Protein AF-A0A7L4PQ26-F1 (afdb_monomer_lite)

Foldseek 3Di:
DPPDDPPPPPDLALVVLLVQLVVLVCVQCVQVVDPPRDHDPPVVSVVSNVSSVVSNVSSVVSHVVD

Radius of gyration: 14.77 Å; chains: 1; bounding box: 44×18×38 Å

Sequence (66 aa):
MMREPCCLFPVRSGIPAIGLGLFLLLACAVPYFVEGLPPLPLPVFGVFLSFGLLLIAAGLKKNWHR

pLDDT: mean 75.13, std 15.73, range [36.06, 90.75]

Secondary structure (DSSP, 8-state):
-------SS--SSSHHHHHHHHHHHHHHHHHHHSTTSPPPPHHHHHHHHHHHHHHHHHHHHHHHT-

Structure (mmCIF, 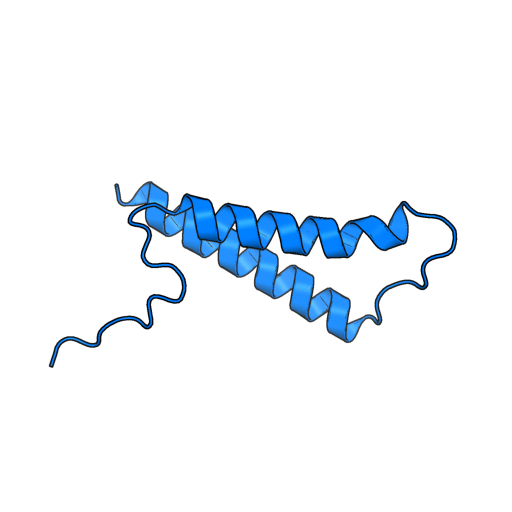N/CA/C/O backbone):
data_AF-A0A7L4PQ26-F1
#
_entry.id   AF-A0A7L4PQ26-F1
#
loop_
_atom_site.group_PDB
_atom_site.id
_atom_site.type_symbol
_atom_site.label_atom_id
_atom_site.label_alt_id
_atom_site.label_comp_id
_atom_site.label_asym_id
_atom_site.label_entity_id
_atom_site.label_seq_id
_atom_site.pdbx_PDB_ins_code
_atom_site.Cartn_x
_atom_site.Cartn_y
_atom_site.Cartn_z
_atom_site.occupancy
_atom_site.B_iso_or_equiv
_atom_site.auth_seq_id
_atom_site.auth_comp_id
_atom_site.auth_asym_id
_atom_site.auth_atom_id
_atom_site.pdbx_PDB_model_num
ATOM 1 N N . MET A 1 1 ? -31.079 -6.528 18.227 1.00 36.06 1 MET A N 1
ATOM 2 C CA . MET A 1 1 ? -30.126 -6.998 17.198 1.00 36.06 1 MET A CA 1
ATOM 3 C C . MET A 1 1 ? -28.948 -6.037 17.151 1.00 36.06 1 MET A C 1
ATOM 5 O O . MET A 1 1 ? -29.031 -4.999 16.506 1.00 36.06 1 MET A O 1
ATOM 9 N N . MET A 1 2 ? -27.893 -6.323 17.914 1.00 37.38 2 MET A N 1
ATOM 10 C CA . MET A 1 2 ? -26.640 -5.572 17.831 1.00 37.38 2 MET A CA 1
ATOM 11 C C . MET A 1 2 ? -25.911 -6.063 16.579 1.00 37.38 2 MET A C 1
ATOM 13 O O . MET A 1 2 ? -25.591 -7.241 16.486 1.00 37.38 2 MET A O 1
ATOM 17 N N . ARG A 1 3 ? -25.733 -5.186 15.585 1.00 44.81 3 ARG A N 1
ATOM 18 C CA . ARG A 1 3 ? -24.890 -5.470 14.420 1.00 44.81 3 ARG A CA 1
ATOM 19 C C . ARG A 1 3 ? -23.464 -5.647 14.930 1.00 44.81 3 ARG A C 1
ATOM 21 O O . ARG A 1 3 ? -22.838 -4.662 15.312 1.00 44.81 3 ARG A O 1
ATOM 28 N N . GLU A 1 4 ? -22.976 -6.881 14.963 1.00 45.22 4 GLU A N 1
ATOM 29 C CA . GLU A 1 4 ? -21.549 -7.146 15.099 1.00 45.22 4 GLU A CA 1
ATOM 30 C C . GLU A 1 4 ? -20.843 -6.454 13.924 1.00 45.22 4 GLU A C 1
ATOM 32 O O . GLU A 1 4 ? -21.139 -6.768 12.767 1.00 45.22 4 GLU A O 1
ATOM 37 N N . PRO A 1 5 ? -19.963 -5.466 14.161 1.00 51.31 5 PRO A N 1
ATOM 38 C CA . PRO A 1 5 ? -19.124 -4.980 13.084 1.00 51.31 5 PRO A CA 1
ATOM 39 C C . PRO A 1 5 ? -18.214 -6.145 12.704 1.00 51.31 5 PRO A C 1
ATOM 41 O O . PRO A 1 5 ? -17.550 -6.698 13.576 1.00 51.31 5 PRO A O 1
ATOM 44 N N . CYS A 1 6 ? -18.206 -6.541 11.429 1.00 46.34 6 CYS A N 1
ATOM 45 C CA . CYS A 1 6 ? -17.272 -7.525 10.891 1.00 46.34 6 CYS A CA 1
ATOM 46 C C . CYS A 1 6 ? -15.839 -7.124 11.281 1.00 46.34 6 CYS A C 1
ATOM 48 O O . CYS A 1 6 ? -15.209 -6.280 10.642 1.00 46.34 6 CYS A O 1
ATOM 50 N N . CYS A 1 7 ? -15.348 -7.690 12.382 1.00 51.72 7 CYS A N 1
ATOM 51 C CA . CYS A 1 7 ? -14.041 -7.417 12.954 1.00 51.72 7 CYS A CA 1
ATOM 52 C C . CYS A 1 7 ? -12.991 -8.168 12.137 1.00 51.72 7 CYS A C 1
ATOM 54 O O . CYS A 1 7 ? -12.437 -9.162 12.591 1.00 51.72 7 CYS A O 1
ATOM 56 N N . LEU A 1 8 ? -12.684 -7.663 10.939 1.00 54.22 8 LEU A N 1
ATOM 57 C CA . LEU A 1 8 ? -11.543 -8.120 10.135 1.00 54.22 8 LEU A CA 1
ATOM 58 C C . LEU A 1 8 ? -10.208 -8.003 10.905 1.00 54.22 8 LEU A C 1
ATOM 60 O O . LEU A 1 8 ? -9.237 -8.659 10.555 1.00 54.22 8 LEU A O 1
ATOM 64 N N . PHE A 1 9 ? -10.183 -7.228 11.999 1.00 51.78 9 PHE A N 1
ATOM 65 C CA . PHE A 1 9 ? -9.102 -7.190 12.981 1.00 51.78 9 PHE A CA 1
ATOM 66 C C . PHE A 1 9 ? -9.681 -7.112 14.412 1.00 51.78 9 PHE A C 1
ATOM 68 O O . PHE A 1 9 ? -10.124 -6.033 14.825 1.00 51.78 9 PHE A O 1
ATOM 75 N N . PRO A 1 10 ? -9.686 -8.206 15.203 1.00 46.78 10 PRO A N 1
ATOM 76 C CA . PRO A 1 10 ? -10.247 -8.258 16.556 1.00 46.78 10 PRO A CA 1
ATOM 77 C C . PRO A 1 10 ? -9.263 -7.666 17.576 1.00 46.78 10 PRO A C 1
ATOM 79 O O . PRO A 1 10 ? -8.895 -8.280 18.571 1.00 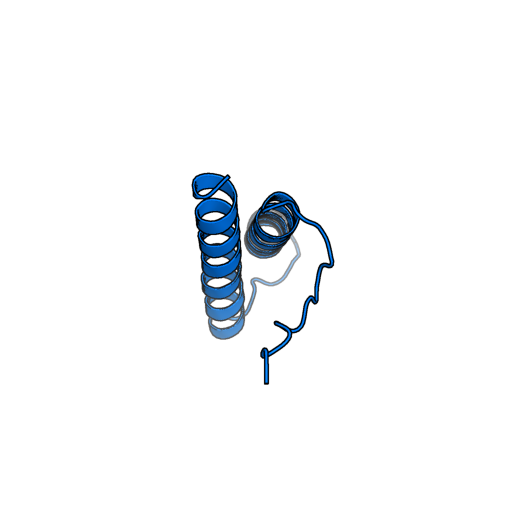46.78 10 PRO A O 1
ATOM 82 N N . VAL A 1 11 ? -8.782 -6.457 17.309 1.00 52.84 11 VAL A N 1
ATOM 83 C CA . VAL A 1 11 ? -7.822 -5.755 18.158 1.00 52.84 11 VAL A CA 1
ATOM 84 C C . VAL A 1 11 ? -8.470 -4.460 18.619 1.00 52.84 11 VAL A C 1
ATOM 86 O O . VAL A 1 11 ? -8.920 -3.618 17.836 1.00 52.84 11 VAL A O 1
ATOM 89 N N . ARG A 1 12 ? -8.527 -4.290 19.943 1.00 55.56 12 ARG A N 1
ATOM 90 C CA . ARG A 1 12 ? -9.123 -3.132 20.636 1.00 55.56 12 ARG A CA 1
ATOM 91 C C . ARG A 1 12 ? -8.397 -1.810 20.334 1.00 55.56 12 ARG A C 1
ATOM 93 O O . ARG A 1 12 ? -8.766 -0.773 20.874 1.00 55.56 12 ARG A O 1
ATOM 100 N N . SER A 1 13 ? -7.343 -1.852 19.527 1.00 57.44 13 SER A N 1
ATOM 101 C CA . SER A 1 13 ? -6.479 -0.736 19.169 1.00 57.44 13 SER A CA 1
ATOM 102 C C . SER A 1 13 ? -6.809 -0.222 17.760 1.00 57.44 13 SER A C 1
ATOM 104 O O . SER A 1 13 ? -7.179 -1.017 16.895 1.00 57.44 13 SER A O 1
ATOM 106 N N . GLY A 1 14 ? -6.725 1.093 17.523 1.00 60.44 14 GLY A N 1
ATOM 107 C CA . GLY A 1 14 ? -6.817 1.697 16.181 1.00 60.44 14 GLY A CA 1
ATOM 108 C C . GLY A 1 14 ? -5.536 1.535 15.353 1.00 60.44 14 GLY A C 1
ATOM 109 O O . GLY A 1 14 ? -5.555 1.681 14.135 1.00 60.44 14 GLY A O 1
ATOM 110 N N . ILE A 1 15 ? -4.444 1.140 16.009 1.00 68.69 15 ILE A N 1
ATOM 111 C CA . ILE A 1 15 ? -3.104 0.936 15.441 1.00 68.69 15 ILE A CA 1
ATOM 112 C C . ILE A 1 15 ? -3.046 -0.045 14.244 1.00 68.69 15 ILE A C 1
ATOM 114 O O . ILE A 1 15 ? -2.332 0.266 13.296 1.00 68.69 15 ILE A O 1
ATOM 118 N N . PRO A 1 16 ? -3.783 -1.176 14.195 1.00 74.88 16 PRO A N 1
ATOM 119 C CA . PRO A 1 16 ? -3.706 -2.110 13.067 1.00 74.88 16 PRO A CA 1
ATOM 120 C C . PRO A 1 16 ? -4.262 -1.511 11.773 1.00 74.88 16 PRO A C 1
ATOM 122 O O . PRO A 1 16 ? -3.714 -1.755 10.706 1.00 74.88 16 PRO A O 1
ATOM 125 N N . ALA A 1 17 ? -5.318 -0.692 11.860 1.00 79.38 17 ALA A N 1
ATOM 126 C CA . ALA A 1 17 ? -5.878 -0.006 10.696 1.00 79.38 17 ALA A CA 1
ATOM 127 C C . ALA A 1 17 ? -4.913 1.066 10.168 1.00 79.38 17 ALA A C 1
ATOM 129 O O . ALA A 1 17 ? -4.699 1.162 8.963 1.00 79.38 17 ALA A O 1
ATOM 130 N N . ILE A 1 18 ? -4.266 1.808 11.074 1.00 82.81 18 ILE A N 1
ATOM 131 C CA . ILE A 1 18 ? -3.222 2.779 10.714 1.00 82.81 18 ILE A CA 1
ATOM 132 C C . ILE A 1 18 ? -2.043 2.064 10.047 1.00 82.81 18 ILE A C 1
ATOM 134 O O . ILE A 1 18 ? -1.607 2.489 8.984 1.00 82.81 18 ILE A O 1
ATOM 138 N N . GLY A 1 19 ? -1.564 0.958 10.628 1.00 83.62 19 GLY A N 1
ATOM 139 C CA . GLY A 1 19 ? -0.465 0.164 10.076 1.00 83.62 19 GLY A CA 1
ATOM 140 C C . GLY A 1 19 ? -0.781 -0.408 8.693 1.00 83.62 19 GLY A C 1
ATOM 141 O O . GLY A 1 19 ? 0.054 -0.317 7.798 1.00 83.62 19 GLY A O 1
ATOM 142 N N . LEU A 1 20 ? -1.999 -0.922 8.484 1.00 84.75 20 LEU A N 1
ATOM 143 C CA . LEU A 1 20 ? -2.440 -1.414 7.176 1.00 84.75 20 LEU A CA 1
ATOM 144 C C . LEU A 1 20 ? -2.510 -0.283 6.140 1.00 84.75 20 LEU A C 1
ATOM 146 O O . LEU A 1 20 ? -2.058 -0.451 5.010 1.00 84.75 20 LEU A O 1
ATOM 150 N N . GLY A 1 21 ? -3.042 0.880 6.524 1.00 86.12 21 GLY A N 1
ATOM 151 C CA . GLY A 1 21 ? -3.101 2.038 5.637 1.00 86.12 21 GLY A CA 1
ATOM 152 C C . GLY A 1 21 ? -1.713 2.568 5.272 1.00 86.12 21 GLY A C 1
ATOM 153 O O . GLY A 1 21 ? -1.455 2.853 4.105 1.00 86.12 21 GLY A O 1
ATOM 154 N N . LEU A 1 22 ? -0.790 2.614 6.238 1.00 87.12 22 LEU A N 1
ATOM 155 C CA . LEU A 1 22 ? 0.604 2.993 6.002 1.00 87.12 22 LEU A CA 1
ATOM 156 C C . LEU A 1 22 ? 1.311 1.993 5.078 1.00 87.12 22 LEU A C 1
ATOM 158 O O . LEU A 1 22 ? 2.041 2.398 4.178 1.00 87.12 22 LEU A O 1
ATOM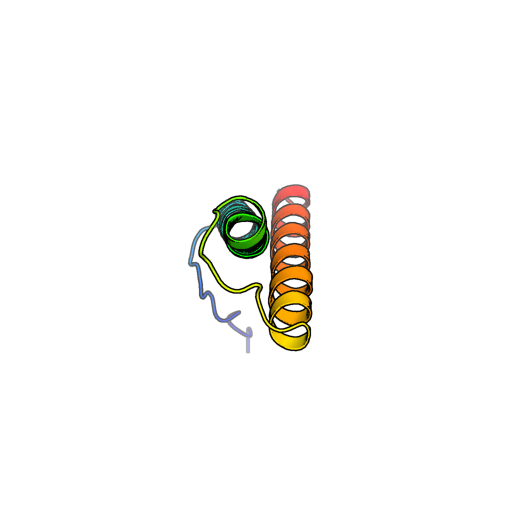 162 N N . PHE A 1 23 ? 1.060 0.695 5.268 1.00 88.44 23 PHE A N 1
ATOM 163 C CA . PHE A 1 23 ? 1.594 -0.361 4.412 1.00 88.44 23 PHE A CA 1
ATOM 164 C C . PHE A 1 23 ? 1.101 -0.226 2.969 1.00 88.44 23 PHE A C 1
ATOM 166 O O . PHE A 1 23 ? 1.897 -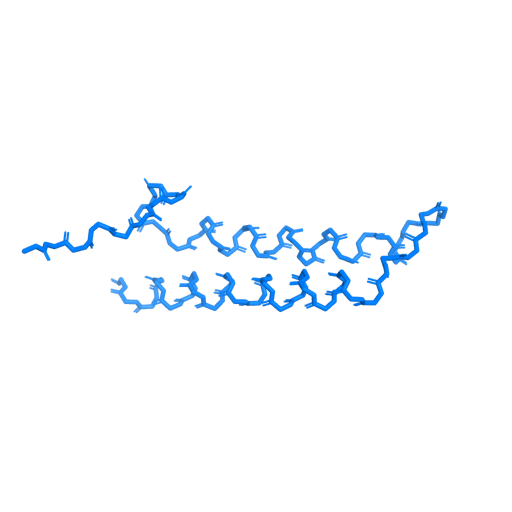0.344 2.041 1.00 88.44 23 PHE A O 1
ATOM 173 N N . LEU A 1 24 ? -0.184 0.083 2.767 1.00 87.69 24 LEU A N 1
ATOM 174 C CA . LEU A 1 24 ? -0.726 0.338 1.431 1.00 87.69 24 LEU A CA 1
ATOM 175 C C . LEU A 1 24 ? -0.080 1.553 0.760 1.00 87.69 24 LEU A C 1
ATOM 177 O O . LEU A 1 24 ? 0.251 1.484 -0.421 1.00 87.69 24 LEU A O 1
ATOM 181 N N . LEU A 1 25 ? 0.117 2.649 1.498 1.00 87.75 25 LEU A N 1
ATOM 182 C CA . LEU A 1 25 ? 0.802 3.831 0.971 1.00 87.75 25 LEU A CA 1
ATOM 183 C C . LEU A 1 25 ? 2.256 3.517 0.609 1.00 87.75 25 LEU A C 1
ATOM 185 O O . LEU A 1 25 ? 2.728 3.944 -0.443 1.00 87.75 25 LEU A O 1
ATOM 189 N N . LEU A 1 26 ? 2.940 2.724 1.436 1.00 88.00 26 LEU A N 1
ATOM 190 C CA . LEU A 1 26 ? 4.298 2.269 1.162 1.00 88.00 26 LEU A CA 1
ATOM 191 C C . LEU A 1 26 ? 4.341 1.399 -0.099 1.00 88.00 26 LEU A C 1
ATOM 193 O O . LEU A 1 26 ? 5.147 1.657 -0.983 1.00 88.00 26 LEU A O 1
ATOM 197 N N . ALA A 1 27 ? 3.436 0.428 -0.229 1.00 85.50 27 ALA A N 1
ATOM 198 C CA . ALA A 1 27 ? 3.325 -0.418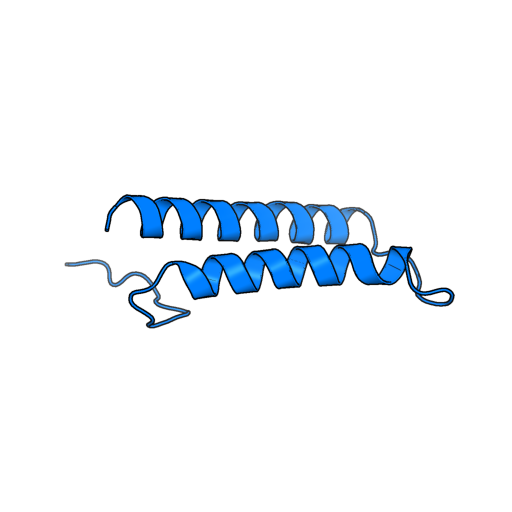 -1.416 1.00 85.50 27 ALA A CA 1
ATOM 199 C C . ALA A 1 27 ? 3.031 0.393 -2.691 1.00 85.50 27 ALA A C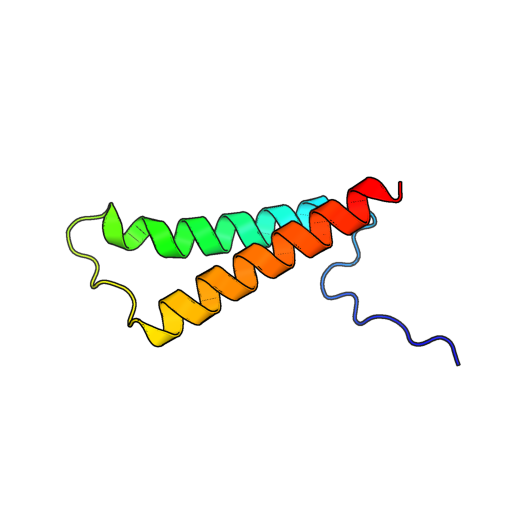 1
ATOM 201 O O . ALA A 1 27 ? 3.486 0.027 -3.771 1.00 85.50 27 ALA A O 1
ATOM 202 N N . CYS A 1 28 ? 2.317 1.514 -2.560 1.00 85.25 28 CYS A N 1
ATOM 203 C CA . CYS A 1 28 ? 2.081 2.458 -3.648 1.00 85.25 28 CYS A CA 1
ATOM 204 C C . CYS A 1 28 ? 3.346 3.248 -4.016 1.00 85.25 28 CYS A C 1
ATOM 206 O O . CYS A 1 28 ? 3.590 3.507 -5.189 1.00 85.25 28 CYS A O 1
ATOM 208 N N . ALA A 1 29 ? 4.153 3.623 -3.022 1.00 85.19 29 ALA A N 1
ATOM 209 C CA . ALA A 1 29 ? 5.363 4.419 -3.190 1.00 85.19 29 ALA A CA 1
ATOM 210 C C . ALA A 1 29 ? 6.556 3.602 -3.717 1.00 85.19 29 ALA A C 1
ATOM 212 O O . ALA A 1 29 ? 7.269 4.072 -4.596 1.00 85.19 29 ALA A O 1
ATOM 213 N N . VAL A 1 30 ? 6.758 2.374 -3.229 1.00 87.19 30 VAL A N 1
ATOM 214 C CA . VAL A 1 30 ? 7.882 1.479 -3.581 1.00 87.19 30 VAL A CA 1
ATOM 215 C C . VAL A 1 30 ? 8.194 1.402 -5.087 1.00 87.19 30 VAL A C 1
ATOM 217 O O . VAL A 1 30 ? 9.356 1.594 -5.439 1.00 87.19 30 VAL A O 1
ATOM 220 N N . PRO A 1 31 ? 7.230 1.183 -6.000 1.00 82.94 31 PRO A N 1
ATOM 221 C CA . PRO A 1 31 ? 7.525 1.082 -7.431 1.00 82.94 31 PRO A CA 1
ATOM 222 C C . PRO A 1 31 ? 7.995 2.396 -8.071 1.00 82.94 31 PRO A C 1
ATOM 224 O O . PRO A 1 31 ? 8.515 2.362 -9.177 1.00 82.94 31 PRO A O 1
ATOM 227 N N . TYR A 1 32 ? 7.861 3.540 -7.391 1.00 82.06 32 TYR A N 1
ATOM 228 C CA . TYR A 1 32 ? 8.465 4.806 -7.829 1.00 82.06 32 TYR A CA 1
ATOM 229 C C . TYR A 1 32 ? 9.929 4.954 -7.393 1.00 82.06 32 TYR A C 1
ATOM 231 O O . TYR A 1 32 ? 10.647 5.771 -7.962 1.00 82.06 32 TYR A O 1
ATOM 239 N N . PHE A 1 33 ? 10.371 4.190 -6.389 1.00 84.25 33 PHE A N 1
ATOM 240 C CA . PHE A 1 33 ? 11.729 4.257 -5.837 1.00 84.25 33 PHE A CA 1
ATOM 241 C C . PHE A 1 33 ? 12.617 3.078 -6.252 1.00 84.25 33 PHE A C 1
ATOM 243 O O . PHE A 1 33 ? 13.829 3.139 -6.061 1.00 84.25 33 PHE A O 1
ATOM 250 N N . VAL A 1 34 ? 12.036 2.006 -6.796 1.00 85.88 34 VAL A N 1
ATOM 251 C CA . VAL A 1 34 ? 12.774 0.825 -7.254 1.00 85.88 34 VAL A CA 1
ATOM 252 C C . VAL A 1 34 ? 12.848 0.831 -8.776 1.00 85.88 34 VAL A C 1
ATOM 254 O O . VAL A 1 34 ? 11.847 0.616 -9.460 1.00 85.88 34 VAL A O 1
ATOM 257 N N . GLU A 1 35 ? 14.049 1.050 -9.310 1.00 79.69 35 GLU A N 1
ATOM 258 C CA . GLU A 1 35 ? 14.297 0.965 -10.748 1.00 79.69 35 GLU A CA 1
ATOM 259 C C . GLU A 1 35 ? 14.045 -0.466 -11.250 1.00 79.69 35 GLU A C 1
ATOM 261 O O . GLU A 1 35 ? 14.574 -1.438 -10.711 1.00 79.69 35 GLU A O 1
ATOM 266 N N . GLY A 1 36 ? 13.205 -0.600 -12.281 1.00 79.06 36 GLY A N 1
ATOM 267 C CA . GLY A 1 36 ? 12.851 -1.887 -12.890 1.00 79.06 36 GLY A CA 1
ATOM 268 C C . GLY A 1 36 ? 11.463 -2.427 -12.530 1.00 79.06 36 GLY A C 1
ATOM 269 O O . GLY A 1 36 ? 11.036 -3.404 -13.147 1.00 79.06 36 GLY A O 1
ATOM 270 N N . LEU A 1 37 ? 10.722 -1.797 -11.608 1.00 78.50 37 LEU A N 1
ATOM 271 C CA . LEU A 1 37 ? 9.298 -2.099 -11.435 1.00 78.50 37 LEU A CA 1
ATOM 272 C C . LEU A 1 37 ? 8.433 -1.232 -12.362 1.00 78.50 37 LEU A C 1
ATOM 274 O O . LEU A 1 37 ? 8.621 -0.016 -12.415 1.00 78.50 37 LEU A O 1
ATOM 278 N N . PRO A 1 38 ? 7.449 -1.818 -13.071 1.00 81.31 38 PRO A N 1
ATOM 279 C CA . PRO A 1 38 ? 6.475 -1.021 -13.796 1.00 81.31 38 PRO A CA 1
ATOM 280 C C . PRO A 1 38 ? 5.635 -0.196 -12.804 1.00 81.31 38 PRO A C 1
ATOM 282 O O . PRO A 1 38 ? 5.255 -0.711 -11.745 1.00 81.31 38 PRO A O 1
ATOM 285 N N . PRO A 1 39 ? 5.314 1.069 -13.134 1.00 79.38 39 PRO A N 1
ATOM 286 C CA . PRO A 1 39 ? 4.464 1.891 -12.286 1.00 79.38 39 PRO A CA 1
ATOM 287 C C . PRO A 1 39 ? 3.077 1.258 -12.152 1.00 79.38 39 PRO A C 1
ATOM 289 O O . PRO A 1 39 ? 2.568 0.628 -13.086 1.00 79.38 39 PRO A O 1
ATOM 292 N N . LEU A 1 40 ? 2.442 1.445 -10.991 1.00 83.19 40 LEU A N 1
ATOM 293 C CA . LEU A 1 40 ? 1.073 0.976 -10.800 1.00 83.19 40 LEU A CA 1
ATOM 294 C C . LEU A 1 40 ? 0.139 1.666 -11.806 1.00 83.19 40 LEU A C 1
ATOM 296 O O . LEU A 1 40 ? 0.219 2.885 -11.983 1.00 83.19 40 LEU A O 1
ATOM 300 N N . PRO A 1 41 ? -0.800 0.927 -12.420 1.00 86.31 41 PRO A N 1
ATOM 301 C CA . PRO A 1 41 ? -1.819 1.542 -13.252 1.00 86.31 41 PRO A CA 1
ATOM 302 C C . PRO A 1 41 ? -2.626 2.552 -12.426 1.00 86.31 41 PRO A C 1
ATOM 304 O O . PRO A 1 41 ? -3.077 2.250 -11.320 1.00 86.31 41 PRO A O 1
ATOM 307 N N . LEU A 1 42 ? -2.839 3.744 -12.996 1.00 85.94 42 LEU A N 1
ATOM 308 C CA . LEU A 1 42 ? -3.560 4.874 -12.390 1.00 85.94 42 LEU A CA 1
ATOM 309 C C . LEU A 1 42 ? -4.829 4.497 -11.594 1.00 85.94 42 LEU A C 1
ATOM 311 O O . LEU A 1 42 ? -4.973 4.987 -10.471 1.00 85.94 42 LEU A O 1
ATOM 315 N N . PRO A 1 43 ? -5.740 3.627 -12.085 1.00 87.75 43 PRO A N 1
ATOM 316 C CA . PRO A 1 43 ? -6.919 3.240 -11.306 1.00 87.75 43 PRO A CA 1
ATOM 317 C C . PRO A 1 43 ? -6.569 2.476 -10.023 1.00 87.75 43 PRO A C 1
ATOM 319 O O . PRO A 1 43 ? -7.188 2.704 -8.985 1.00 87.75 43 PRO A O 1
ATOM 322 N N . VAL A 1 44 ? -5.557 1.605 -10.059 1.00 86.44 44 VAL A N 1
ATOM 323 C CA . VAL A 1 44 ? -5.116 0.842 -8.881 1.00 86.44 44 VAL A CA 1
ATOM 324 C C . VAL A 1 44 ? -4.428 1.769 -7.885 1.00 86.44 44 VAL A C 1
ATOM 326 O O . VAL A 1 44 ? -4.703 1.683 -6.690 1.00 86.44 44 VAL A O 1
ATOM 329 N N . PHE A 1 45 ? -3.622 2.715 -8.372 1.00 86.62 45 PHE A N 1
ATOM 330 C CA . PHE A 1 45 ? -3.015 3.754 -7.540 1.00 86.62 45 PHE A CA 1
ATOM 331 C C . PHE A 1 45 ? -4.079 4.563 -6.780 1.00 86.62 45 PHE A C 1
ATOM 333 O O . PHE A 1 45 ? -3.987 4.725 -5.563 1.00 86.62 45 PHE A O 1
ATOM 340 N N . GLY A 1 46 ? -5.134 5.005 -7.474 1.00 87.94 46 GLY A N 1
ATOM 341 C CA . GLY A 1 46 ? -6.238 5.747 -6.862 1.00 87.94 46 GLY A CA 1
ATOM 342 C C . GLY A 1 46 ? -6.965 4.952 -5.773 1.00 87.94 46 GLY A C 1
ATOM 343 O O . GLY A 1 46 ? -7.235 5.491 -4.697 1.00 87.94 46 GLY A O 1
ATOM 344 N N . VAL A 1 47 ? -7.235 3.663 -6.007 1.00 89.25 47 VAL A N 1
ATOM 345 C CA . VAL A 1 47 ? -7.880 2.779 -5.018 1.00 89.25 47 VAL A CA 1
ATOM 346 C C . VAL A 1 47 ? -6.980 2.556 -3.804 1.00 89.25 47 VAL A C 1
ATOM 348 O O . VAL A 1 47 ? -7.441 2.687 -2.674 1.00 89.25 47 VAL A O 1
ATOM 351 N N . PHE A 1 48 ? -5.697 2.265 -4.008 1.00 88.31 48 PHE A N 1
ATOM 352 C CA . PHE A 1 48 ? -4.768 2.003 -2.906 1.00 88.31 48 PHE A CA 1
ATOM 353 C C . PHE A 1 48 ? -4.541 3.247 -2.048 1.00 88.31 48 PHE A C 1
ATOM 355 O O . PHE A 1 48 ? -4.535 3.157 -0.819 1.00 88.31 48 PHE A O 1
ATOM 362 N N . LEU A 1 49 ? -4.418 4.414 -2.681 1.00 88.00 49 LEU A N 1
ATOM 363 C CA . LEU A 1 49 ? -4.219 5.679 -1.985 1.00 88.00 49 LEU A CA 1
ATOM 364 C C . LEU A 1 49 ? -5.465 6.087 -1.190 1.00 88.00 49 LEU A C 1
ATOM 366 O O . LEU A 1 49 ? -5.362 6.401 -0.004 1.00 88.00 49 LEU A O 1
ATOM 370 N N . SER A 1 50 ? -6.648 6.025 -1.808 1.00 90.75 50 SER A N 1
ATOM 371 C CA . SER A 1 50 ? -7.912 6.350 -1.132 1.00 90.75 50 SER A CA 1
ATOM 372 C C . SER A 1 50 ? -8.231 5.371 0.002 1.00 90.75 50 SER A C 1
ATOM 374 O O . SER A 1 50 ? -8.584 5.801 1.101 1.00 90.75 50 SER A O 1
ATOM 376 N N . PHE A 1 51 ? -8.038 4.068 -0.211 1.00 88.69 51 PHE A N 1
ATOM 377 C CA . PHE A 1 51 ? -8.262 3.054 0.817 1.00 88.69 51 PHE A CA 1
ATOM 378 C C . PHE A 1 51 ? -7.251 3.159 1.969 1.00 88.69 51 PHE A C 1
ATOM 380 O O . PHE A 1 51 ? -7.643 3.092 3.135 1.00 88.69 51 PHE A O 1
ATOM 387 N N . GLY A 1 52 ? -5.970 3.409 1.673 1.00 88.44 52 GLY A N 1
ATOM 388 C CA . GLY A 1 52 ? -4.941 3.643 2.689 1.00 88.44 52 GLY A CA 1
ATOM 389 C C . GLY A 1 52 ? -5.260 4.847 3.582 1.00 88.44 52 GLY A C 1
ATOM 390 O O . GLY A 1 52 ? -5.217 4.738 4.810 1.00 88.44 52 GLY A O 1
ATOM 391 N N . LEU A 1 53 ? -5.676 5.968 2.981 1.00 89.44 53 LEU A N 1
ATOM 392 C CA . LEU A 1 53 ? -6.125 7.166 3.702 1.00 89.44 53 LEU A CA 1
ATOM 393 C C . LEU A 1 53 ? -7.356 6.902 4.577 1.00 89.44 53 LEU A C 1
ATOM 395 O O . LEU A 1 53 ? -7.386 7.327 5.734 1.00 89.44 53 LEU A O 1
ATOM 399 N N . LEU A 1 54 ? -8.349 6.172 4.061 1.00 88.44 54 LEU A N 1
ATOM 400 C CA . LEU A 1 54 ? -9.551 5.815 4.821 1.00 88.44 54 LEU A CA 1
ATOM 401 C C . LEU A 1 54 ? -9.224 4.965 6.052 1.00 88.44 54 LEU A C 1
ATOM 403 O O . LEU A 1 54 ? -9.788 5.196 7.123 1.00 88.44 54 LEU A O 1
ATOM 407 N N . LEU A 1 55 ? -8.300 4.013 5.930 1.00 85.88 55 LEU A N 1
ATOM 408 C CA . LEU A 1 55 ? -7.878 3.160 7.042 1.00 85.88 55 LEU A CA 1
ATOM 409 C C . LEU A 1 55 ? -7.112 3.934 8.117 1.00 85.88 55 LEU A C 1
ATOM 411 O O . LEU A 1 55 ? -7.356 3.726 9.310 1.00 85.88 55 LEU A O 1
ATOM 415 N N . ILE A 1 56 ? -6.243 4.863 7.712 1.00 86.25 56 ILE A N 1
ATOM 416 C CA . ILE A 1 56 ? -5.548 5.762 8.641 1.00 86.25 56 ILE A CA 1
ATOM 417 C C . ILE A 1 56 ? -6.564 6.654 9.361 1.00 86.25 56 ILE A C 1
ATOM 419 O O . ILE A 1 56 ? -6.543 6.729 10.590 1.00 86.25 56 ILE A O 1
ATOM 423 N N . ALA A 1 57 ? -7.502 7.263 8.632 1.00 84.31 57 ALA A N 1
ATOM 424 C CA . ALA A 1 57 ? -8.547 8.105 9.211 1.00 84.31 57 ALA A CA 1
ATOM 425 C C . ALA A 1 57 ? -9.447 7.326 10.188 1.00 84.31 57 ALA A C 1
ATOM 427 O O . ALA A 1 57 ? -9.732 7.801 11.291 1.00 84.31 57 ALA A O 1
ATOM 428 N N . ALA A 1 58 ? -9.852 6.105 9.829 1.00 83.44 58 ALA A N 1
ATOM 429 C CA . ALA A 1 58 ? -10.635 5.226 10.695 1.00 83.44 58 ALA A CA 1
ATOM 430 C C . ALA A 1 58 ? -9.857 4.822 11.958 1.00 83.44 58 ALA A C 1
ATOM 432 O O . ALA A 1 58 ? -10.413 4.820 13.060 1.00 83.44 58 ALA A O 1
ATOM 433 N N . GLY A 1 59 ? -8.566 4.519 11.816 1.00 79.50 59 GLY A N 1
ATOM 434 C CA . GLY A 1 59 ? -7.684 4.193 12.931 1.00 79.50 59 GLY A CA 1
ATOM 435 C C . GLY A 1 59 ? -7.449 5.370 13.882 1.00 79.50 59 GLY A C 1
ATOM 436 O O . GLY A 1 59 ? -7.531 5.191 15.098 1.00 79.50 59 GLY A O 1
ATOM 437 N N . LEU A 1 60 ? -7.243 6.580 13.348 1.00 80.75 60 LEU A N 1
ATOM 438 C CA . LEU A 1 60 ? -7.116 7.817 14.128 1.00 80.75 60 LEU A CA 1
ATOM 439 C C . LEU A 1 60 ? -8.409 8.145 14.878 1.00 80.75 60 LEU A C 1
ATOM 441 O O . LEU A 1 60 ? -8.372 8.368 16.087 1.00 80.75 60 LEU A O 1
ATOM 445 N N . LYS A 1 61 ? -9.565 8.082 14.202 1.00 77.31 61 LYS A N 1
ATOM 446 C CA . LYS A 1 61 ? -10.879 8.292 14.832 1.00 77.31 61 LYS A CA 1
ATOM 447 C C . LYS A 1 61 ? -11.125 7.310 15.983 1.00 77.31 61 LYS A C 1
ATOM 449 O O . LYS A 1 61 ? -11.675 7.692 17.013 1.00 77.31 61 LYS A O 1
ATOM 454 N N . LYS A 1 62 ? -10.703 6.051 15.825 1.00 68.75 62 LYS A N 1
ATOM 455 C CA . LYS A 1 62 ? -10.826 5.012 16.859 1.00 68.75 62 LYS A CA 1
ATOM 456 C C . LYS A 1 62 ? -9.874 5.234 18.043 1.00 68.75 62 LYS A C 1
ATOM 458 O O . LYS A 1 62 ? -10.242 4.889 19.160 1.00 68.75 62 LYS A O 1
ATOM 463 N N . ASN A 1 63 ? -8.685 5.799 17.818 1.00 65.25 63 ASN A N 1
ATOM 464 C CA . ASN A 1 63 ? -7.752 6.160 18.894 1.00 65.25 63 ASN A CA 1
ATOM 465 C C . ASN A 1 63 ? -8.165 7.441 19.639 1.00 65.25 63 ASN A C 1
ATOM 467 O O . ASN A 1 63 ? -7.899 7.533 20.827 1.00 65.25 63 ASN A O 1
ATOM 471 N N . TRP A 1 64 ? -8.833 8.393 18.979 1.00 62.72 64 TRP A N 1
ATOM 472 C CA . TRP A 1 64 ? -9.284 9.649 19.601 1.00 62.72 64 TRP A CA 1
ATOM 473 C C . TRP A 1 64 ? -10.437 9.470 20.607 1.00 62.72 64 TRP A C 1
ATOM 475 O O . TRP A 1 64 ? -10.624 10.288 21.497 1.00 62.72 64 TRP A O 1
ATOM 485 N N . HIS A 1 65 ? -11.231 8.406 20.465 1.00 52.69 65 HIS A N 1
ATOM 486 C CA . HIS A 1 65 ? -12.351 8.083 21.360 1.00 52.69 65 HIS A CA 1
ATOM 487 C C . HIS A 1 65 ? -11.972 7.154 22.535 1.00 52.69 65 HIS A C 1
ATOM 489 O O . HIS A 1 65 ? -12.867 6.653 23.220 1.00 52.69 65 HIS A O 1
ATOM 495 N N . ARG A 1 66 ? -10.678 6.884 22.744 1.00 48.84 66 ARG A N 1
ATOM 496 C CA . ARG A 1 66 ? -10.146 6.201 23.933 1.00 48.84 66 ARG A CA 1
ATOM 497 C C . ARG A 1 66 ? -9.595 7.212 24.923 1.00 48.84 66 ARG A C 1
ATOM 499 O O . ARG A 1 66 ? -9.684 6.894 26.126 1.00 48.84 66 ARG A O 1
#